Protein AF-A0A9D4T1D3-F1 (afdb_monomer)

Nearest PDB structures (foldseek):
  1j7p-assembly1_A  TM=9.635E-01  e=4.758E-09  Homo sapiens
  8fny-assembly1_B  TM=9.577E-01  e=6.109E-09  Homo sapiens
  1y6w-assembly1_A  TM=8.949E-01  e=6.503E-09  Homo sapiens
  6xxx-assembly1_AAA  TM=7.824E-01  e=7.293E-10  Homo sapiens
  6y94-assembly1_A  TM=7.291E-01  e=2.546E-09  Homo sapiens

Sequence (107 aa):
MSGARSSVSRTVEIVGSRETIDFPEFLTIMAKEDIRSADVDEEIREAFKVFDRNGDGFVSVAELRHVMTTMGEKLTHEEVDEMIREADQDGDGRINYEEFVNMVTSK

Structure (mmCIF, N/CA/C/O backbone):
data_AF-A0A9D4T1D3-F1
#
_entry.id   AF-A0A9D4T1D3-F1
#
loop_
_atom_site.group_PDB
_atom_site.id
_atom_site.type_symbol
_atom_site.label_atom_id
_atom_site.label_alt_id
_atom_site.label_comp_id
_atom_site.label_asym_id
_atom_site.label_entity_id
_atom_site.label_seq_id
_atom_site.pdbx_PDB_ins_code
_atom_site.Cartn_x
_atom_site.Cartn_y
_atom_site.Cartn_z
_atom_site.occupancy
_atom_site.B_iso_or_equiv
_atom_site.auth_seq_id
_atom_site.auth_comp_id
_atom_site.auth_asym_id
_atom_site.auth_atom_id
_atom_site.pdbx_PDB_model_num
ATOM 1 N N . MET A 1 1 ? 18.911 23.197 -43.815 1.00 43.69 1 MET A N 1
ATOM 2 C CA . MET A 1 1 ? 17.971 22.175 -44.325 1.00 43.69 1 MET A CA 1
ATOM 3 C C . MET A 1 1 ? 18.364 20.835 -43.727 1.00 43.69 1 MET A C 1
ATOM 5 O O . MET A 1 1 ? 19.541 20.521 -43.799 1.00 43.69 1 MET A O 1
ATOM 9 N N . SER A 1 2 ? 17.377 20.095 -43.201 1.00 46.22 2 SER A N 1
ATOM 10 C CA . SER A 1 2 ? 17.426 18.686 -42.751 1.00 46.22 2 SER A CA 1
ATOM 11 C C . SER A 1 2 ? 18.294 18.385 -41.513 1.00 46.22 2 SER A C 1
ATOM 13 O O . SER A 1 2 ? 19.417 18.846 -41.427 1.00 46.22 2 SER A O 1
ATOM 15 N N . GLY A 1 3 ? 17.879 17.630 -40.495 1.00 46.94 3 GLY A N 1
ATOM 16 C CA . GLY A 1 3 ? 16.714 16.761 -40.355 1.00 46.94 3 GLY A CA 1
ATOM 17 C C . GLY A 1 3 ? 17.109 15.467 -39.624 1.00 46.94 3 GLY A C 1
ATOM 18 O O . GLY A 1 3 ? 17.842 14.665 -40.178 1.00 46.94 3 GLY A O 1
ATOM 19 N N . ALA A 1 4 ? 16.565 15.305 -38.411 1.00 45.97 4 ALA A N 1
ATOM 20 C CA . ALA A 1 4 ? 16.277 14.069 -37.661 1.00 45.97 4 ALA A CA 1
ATOM 21 C C . ALA A 1 4 ? 17.403 13.164 -37.076 1.00 45.97 4 ALA A C 1
ATOM 23 O O . ALA A 1 4 ? 18.039 12.385 -37.768 1.00 45.97 4 ALA A O 1
ATOM 24 N N . ARG A 1 5 ? 17.465 13.188 -35.728 1.00 54.47 5 ARG A N 1
ATOM 25 C CA . ARG A 1 5 ? 17.314 12.059 -34.770 1.00 54.47 5 ARG A CA 1
ATOM 26 C C . ARG A 1 5 ? 18.194 10.800 -34.937 1.00 54.47 5 ARG A C 1
ATOM 28 O O . ARG A 1 5 ? 17.873 9.954 -35.757 1.00 54.47 5 ARG A O 1
ATOM 35 N N . SER A 1 6 ? 19.116 10.565 -33.991 1.00 44.66 6 SER A N 1
ATOM 36 C CA . SER A 1 6 ? 19.168 9.294 -33.237 1.00 44.66 6 SER A CA 1
ATOM 37 C C . SER A 1 6 ? 20.089 9.364 -32.008 1.00 44.66 6 SER A C 1
ATOM 39 O O . SER A 1 6 ? 21.164 9.950 -32.067 1.00 44.66 6 SER A O 1
ATOM 41 N N . SER A 1 7 ? 19.635 8.710 -30.937 1.00 42.06 7 SER A N 1
ATOM 42 C CA . SER A 1 7 ? 20.335 8.318 -29.704 1.00 42.06 7 SER A CA 1
ATOM 43 C C . SER A 1 7 ? 20.737 9.411 -28.707 1.00 42.06 7 SER A C 1
ATOM 45 O O . SER A 1 7 ? 21.768 10.071 -28.792 1.00 42.06 7 SER A O 1
ATOM 47 N N . VAL A 1 8 ? 19.879 9.540 -27.695 1.00 48.69 8 VAL A N 1
ATOM 48 C CA . VAL A 1 8 ? 20.082 10.294 -26.458 1.00 48.69 8 VAL A CA 1
ATOM 49 C C . VAL A 1 8 ? 21.085 9.542 -25.583 1.00 48.69 8 VAL A C 1
ATOM 51 O O . VAL A 1 8 ? 20.809 8.420 -25.178 1.00 48.69 8 VAL A O 1
ATOM 54 N N . SER A 1 9 ? 22.206 10.172 -25.241 1.00 44.41 9 SER A N 1
ATOM 55 C CA . SER A 1 9 ? 22.981 9.812 -24.052 1.00 44.41 9 SER A CA 1
ATOM 56 C C . SER A 1 9 ? 23.154 11.095 -23.253 1.00 44.41 9 SER A C 1
ATOM 58 O O . SER A 1 9 ? 24.029 11.911 -23.537 1.00 44.41 9 SER A O 1
ATOM 60 N N . ARG A 1 10 ? 22.191 11.378 -22.367 1.00 41.97 10 ARG A N 1
ATOM 61 C CA . ARG A 1 10 ? 22.294 12.516 -21.450 1.00 41.97 10 ARG A CA 1
ATOM 62 C C . ARG A 1 10 ? 23.115 12.061 -20.259 1.00 41.97 10 ARG A C 1
ATOM 64 O O . ARG A 1 10 ? 22.632 11.308 -19.423 1.00 41.97 10 ARG A O 1
ATOM 71 N N . THR A 1 11 ? 24.351 12.529 -20.228 1.00 38.47 11 THR A N 1
ATOM 72 C CA . THR A 1 11 ? 25.232 12.502 -19.067 1.00 38.47 11 THR A CA 1
ATOM 73 C C . THR A 1 11 ? 24.529 13.169 -17.885 1.00 38.47 11 THR A C 1
ATOM 75 O O . THR A 1 11 ? 24.108 14.321 -17.991 1.00 38.47 11 THR A O 1
ATOM 78 N N . VAL A 1 12 ? 24.383 12.445 -16.777 1.00 45.34 12 VAL A N 1
ATOM 79 C CA . VAL A 1 12 ? 23.997 13.016 -15.483 1.00 45.34 12 VAL A CA 1
ATOM 80 C C . VAL A 1 12 ? 25.287 13.460 -14.794 1.00 45.34 12 VAL A C 1
ATOM 82 O O . VAL A 1 12 ? 26.170 12.640 -14.557 1.00 45.34 12 VAL A O 1
ATOM 85 N N . GLU A 1 13 ? 25.425 14.758 -14.524 1.00 44.12 13 GLU A N 1
ATOM 86 C CA . GLU A 1 13 ? 26.524 15.307 -13.725 1.00 44.12 13 GLU A CA 1
ATOM 87 C C . GLU A 1 13 ? 26.116 15.299 -12.244 1.00 44.12 13 GLU A C 1
ATOM 89 O O . GLU A 1 13 ? 25.230 16.054 -11.845 1.00 44.12 13 GLU A O 1
ATOM 94 N N . ILE A 1 14 ? 26.758 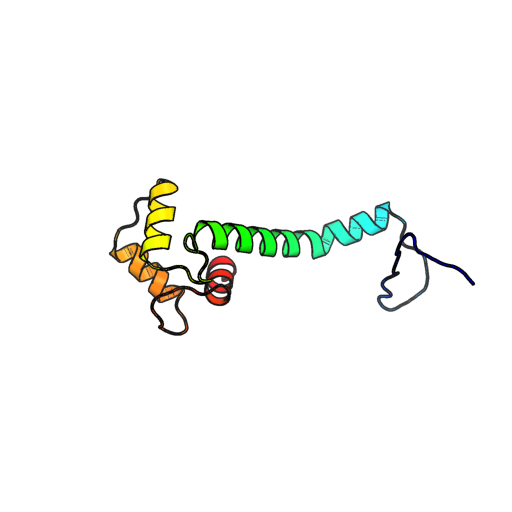14.463 -11.419 1.00 48.41 14 ILE A N 1
ATOM 95 C CA . ILE A 1 14 ? 26.719 14.583 -9.954 1.00 48.41 14 ILE A CA 1
ATOM 96 C C . ILE A 1 14 ? 28.120 15.003 -9.482 1.00 48.41 14 ILE A C 1
ATOM 98 O O . ILE A 1 14 ? 29.128 14.416 -9.858 1.00 48.41 14 ILE A O 1
ATOM 102 N N . VAL A 1 15 ? 28.141 16.106 -8.733 1.00 50.25 15 VAL A N 1
ATOM 103 C CA . VAL A 1 15 ? 29.255 16.943 -8.249 1.00 50.25 15 VAL A CA 1
ATOM 104 C C . VAL A 1 15 ? 30.600 16.235 -7.981 1.00 50.25 15 VAL A C 1
ATOM 106 O O . VAL A 1 15 ? 30.695 15.391 -7.098 1.00 50.25 15 VAL A O 1
ATOM 109 N N . GLY A 1 16 ? 31.675 16.749 -8.607 1.00 47.88 16 GLY A N 1
ATOM 110 C CA . GLY A 1 16 ? 33.022 16.791 -8.010 1.00 47.88 16 GLY A CA 1
ATOM 111 C C . GLY A 1 16 ? 34.121 15.946 -8.667 1.00 47.88 16 GLY A C 1
ATOM 112 O O . GLY A 1 16 ? 34.560 14.961 -8.088 1.00 47.88 16 GLY A O 1
ATOM 113 N N . SER A 1 17 ? 34.696 16.454 -9.764 1.00 44.53 17 SER A N 1
ATOM 114 C CA . SER A 1 17 ? 35.904 15.974 -10.480 1.00 44.53 17 SER A CA 1
ATOM 115 C C . SER A 1 17 ? 35.626 15.037 -11.663 1.00 44.53 17 SER A C 1
ATOM 117 O O . SER A 1 17 ? 34.931 14.038 -11.579 1.00 44.53 17 SER A O 1
ATOM 119 N N . ARG A 1 18 ? 36.156 15.438 -12.815 1.00 52.69 18 ARG A N 1
ATOM 120 C CA . ARG A 1 18 ? 35.807 14.989 -14.163 1.00 52.69 18 ARG A CA 1
ATOM 121 C C . ARG A 1 18 ? 36.626 13.762 -14.577 1.00 52.69 18 ARG A C 1
ATOM 123 O O . ARG A 1 18 ? 37.614 13.970 -15.263 1.00 52.69 18 ARG A O 1
ATOM 130 N N . GLU A 1 19 ? 36.229 12.533 -14.244 1.00 52.81 19 GLU A N 1
ATOM 131 C CA . GLU A 1 19 ? 36.791 11.312 -14.865 1.00 52.81 19 GLU A CA 1
ATOM 132 C C . GLU A 1 19 ? 35.698 10.247 -15.092 1.00 52.81 19 GLU A C 1
ATOM 134 O O . GLU A 1 19 ? 34.743 10.132 -14.330 1.00 52.81 19 GLU A O 1
ATOM 139 N N . THR A 1 20 ? 35.757 9.572 -16.241 1.00 52.75 20 THR A N 1
ATOM 140 C CA . THR A 1 20 ? 34.658 8.810 -16.856 1.00 52.75 20 THR A CA 1
ATOM 141 C C . THR A 1 20 ? 34.401 7.477 -16.161 1.00 52.75 20 THR A C 1
ATOM 143 O O . THR A 1 20 ? 35.282 6.623 -16.162 1.00 52.75 20 THR A O 1
ATOM 146 N N . ILE A 1 21 ? 33.179 7.277 -15.669 1.00 61.66 21 ILE A N 1
ATOM 147 C CA . ILE A 1 21 ? 32.701 5.988 -15.156 1.00 61.66 21 ILE A CA 1
ATOM 148 C C . ILE A 1 21 ? 32.649 4.995 -16.325 1.00 61.66 21 ILE A C 1
ATOM 150 O O . ILE A 1 21 ? 31.967 5.248 -17.326 1.00 61.66 21 ILE A O 1
ATOM 154 N N . ASP A 1 22 ? 33.380 3.886 -16.224 1.00 56.59 22 ASP A N 1
ATOM 155 C CA . ASP A 1 22 ? 33.267 2.801 -17.195 1.00 56.59 22 ASP A CA 1
ATOM 156 C C . ASP A 1 22 ? 31.966 2.007 -16.980 1.00 56.59 22 ASP A C 1
ATOM 158 O O . ASP A 1 22 ? 31.313 2.079 -15.942 1.00 56.59 22 ASP A O 1
ATOM 162 N N . PHE A 1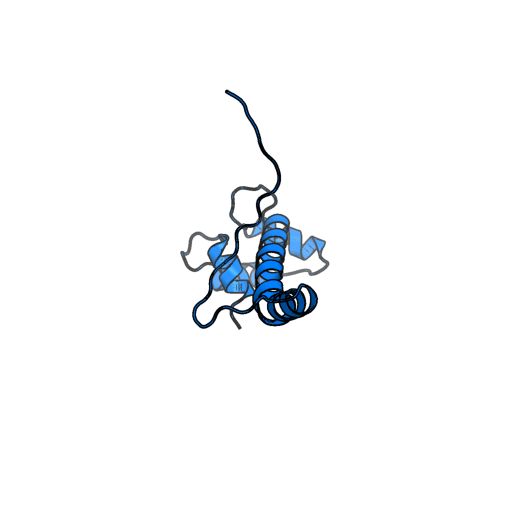 23 ? 31.514 1.282 -18.002 1.00 59.47 23 PHE A N 1
ATOM 163 C CA . PHE A 1 23 ? 30.239 0.562 -17.924 1.00 59.47 23 PHE A CA 1
ATOM 164 C C . PHE A 1 23 ? 30.176 -0.466 -16.760 1.00 59.47 23 PHE A C 1
ATOM 166 O O . PHE A 1 23 ? 29.130 -0.564 -16.115 1.00 59.47 23 PHE A O 1
ATOM 173 N N . PRO A 1 24 ? 31.262 -1.195 -16.423 1.00 64.25 24 PRO A N 1
ATOM 174 C CA . PRO A 1 24 ? 31.337 -2.009 -15.200 1.00 64.25 24 PRO A CA 1
ATOM 175 C C . PRO A 1 24 ? 31.160 -1.233 -13.881 1.00 64.25 24 PRO A C 1
ATOM 177 O O . PRO A 1 24 ? 30.499 -1.708 -12.951 1.00 64.25 24 PRO A O 1
ATOM 180 N N . GLU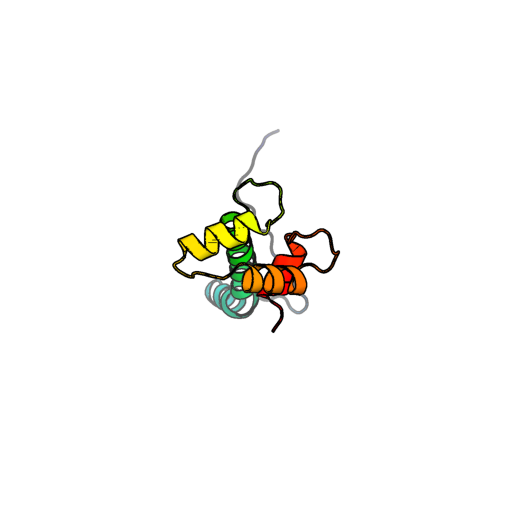 A 1 25 ? 31.719 -0.035 -13.786 1.00 59.44 25 GLU A N 1
ATOM 181 C CA . GLU A 1 25 ? 31.626 0.830 -12.612 1.00 59.44 25 GLU A CA 1
ATOM 182 C C . GLU A 1 25 ? 30.236 1.490 -12.524 1.00 59.44 25 GLU A C 1
ATOM 184 O O . GLU A 1 25 ? 29.654 1.573 -11.441 1.00 59.44 25 GLU A O 1
ATOM 189 N N . PHE A 1 26 ? 29.611 1.793 -13.669 1.00 61.62 26 PHE A N 1
ATOM 190 C CA . PHE A 1 26 ? 28.205 2.209 -13.771 1.00 61.62 26 PHE A CA 1
ATOM 191 C C . PHE A 1 26 ? 27.242 1.128 -13.260 1.00 61.62 26 PHE A C 1
ATOM 193 O O . PHE A 1 26 ? 26.318 1.428 -12.503 1.00 61.62 26 PHE A O 1
ATOM 200 N N . LEU A 1 27 ? 27.486 -0.144 -13.602 1.00 58.28 27 LEU A N 1
ATOM 201 C CA . LEU A 1 27 ? 26.721 -1.275 -13.064 1.00 58.28 27 LEU A CA 1
ATOM 202 C C . LEU A 1 27 ? 26.888 -1.409 -11.547 1.00 58.28 27 LEU A C 1
ATOM 204 O O . LEU A 1 27 ? 25.940 -1.770 -10.859 1.00 58.28 27 LEU A O 1
ATOM 208 N N . THR A 1 28 ? 28.063 -1.081 -11.011 1.00 61.25 28 THR A N 1
ATOM 209 C CA . THR A 1 28 ? 28.335 -1.143 -9.567 1.00 61.25 28 THR A CA 1
ATOM 210 C C . THR A 1 28 ? 27.610 -0.037 -8.791 1.00 61.25 28 THR A C 1
ATOM 212 O O . THR A 1 28 ? 27.196 -0.264 -7.653 1.00 61.25 28 THR A O 1
ATOM 215 N N . ILE A 1 29 ? 27.416 1.134 -9.409 1.00 55.97 29 ILE A N 1
ATOM 216 C CA . ILE A 1 29 ? 26.633 2.251 -8.856 1.00 55.97 29 ILE A CA 1
ATOM 217 C C . ILE A 1 29 ? 25.127 1.938 -8.912 1.00 55.97 29 ILE A C 1
ATOM 219 O O . ILE A 1 29 ? 24.450 2.035 -7.891 1.00 55.97 29 ILE A O 1
ATOM 223 N N . MET A 1 30 ?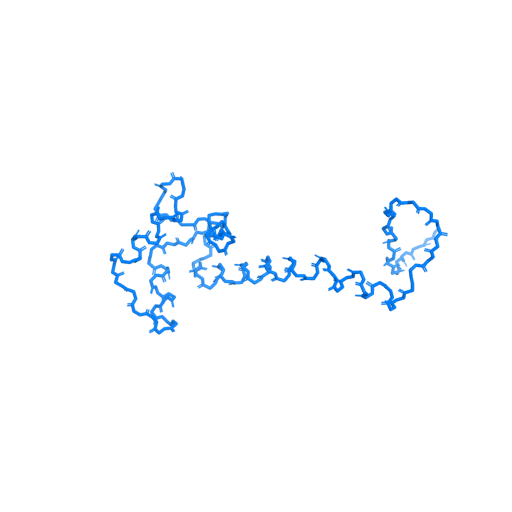 24.620 1.451 -10.052 1.00 58.88 30 MET A N 1
ATOM 224 C CA . MET A 1 30 ? 23.224 1.004 -10.212 1.00 58.88 30 MET A CA 1
ATOM 225 C C . MET A 1 30 ? 22.867 -0.158 -9.267 1.00 58.88 30 MET A C 1
ATOM 227 O O . MET A 1 30 ? 21.801 -0.170 -8.657 1.00 58.88 30 MET A O 1
ATOM 231 N N . ALA A 1 31 ? 23.782 -1.112 -9.074 1.00 56.97 31 ALA A N 1
ATOM 232 C CA . ALA A 1 31 ? 23.577 -2.276 -8.209 1.00 56.97 31 ALA A CA 1
ATOM 233 C C . ALA A 1 31 ? 23.571 -1.964 -6.702 1.00 56.97 31 ALA A C 1
ATOM 235 O O . ALA A 1 31 ? 23.227 -2.840 -5.900 1.00 56.97 31 ALA A O 1
ATOM 236 N N . LYS A 1 32 ? 23.979 -0.759 -6.282 1.00 55.25 32 LYS A N 1
ATOM 237 C CA . LYS A 1 32 ? 24.104 -0.430 -4.859 1.00 55.25 32 LYS A CA 1
ATOM 238 C C . LYS A 1 32 ? 22.908 0.320 -4.277 1.00 55.25 32 LYS A C 1
ATOM 240 O O . LYS A 1 32 ? 22.542 -0.047 -3.165 1.00 55.25 32 LYS A O 1
ATOM 245 N N . GLU A 1 33 ? 22.267 1.254 -4.986 1.00 52.47 33 GLU A N 1
ATOM 246 C CA . GLU A 1 33 ? 21.318 2.181 -4.325 1.00 52.47 33 GLU A CA 1
ATOM 247 C C . GLU A 1 33 ? 19.962 2.414 -5.042 1.00 52.47 33 GLU A C 1
ATOM 249 O O . GLU A 1 33 ? 18.978 2.586 -4.334 1.00 52.47 33 GLU A O 1
ATOM 254 N N . ASP A 1 34 ? 19.838 2.332 -6.378 1.00 51.72 34 ASP A N 1
ATOM 255 C CA . ASP A 1 34 ? 18.570 2.676 -7.082 1.00 51.72 34 ASP A CA 1
ATOM 256 C C . ASP A 1 34 ? 17.762 1.483 -7.627 1.00 51.72 34 ASP A C 1
ATOM 258 O O . ASP A 1 34 ? 16.554 1.590 -7.827 1.00 51.72 34 ASP A O 1
ATOM 262 N N . ILE A 1 35 ? 18.377 0.313 -7.839 1.00 50.06 35 ILE A N 1
ATOM 263 C CA . ILE A 1 35 ? 17.630 -0.865 -8.323 1.00 50.06 35 ILE A CA 1
ATOM 264 C C . ILE A 1 35 ? 16.661 -1.384 -7.247 1.00 50.06 35 ILE A C 1
ATOM 266 O O . ILE A 1 35 ? 15.567 -1.825 -7.557 1.00 50.06 35 ILE A O 1
ATOM 270 N N . ARG A 1 36 ? 16.997 -1.257 -5.957 1.00 52.81 36 ARG A N 1
ATOM 271 C CA . ARG A 1 36 ? 16.144 -1.799 -4.884 1.00 52.81 36 ARG A CA 1
ATOM 272 C C . ARG A 1 36 ? 14.877 -0.989 -4.613 1.00 52.81 36 ARG A C 1
ATOM 274 O O . ARG A 1 36 ? 13.930 -1.558 -4.096 1.00 52.81 36 ARG A O 1
ATOM 281 N N . SER A 1 37 ? 14.862 0.313 -4.884 1.00 54.88 37 SER A N 1
ATOM 282 C CA . SER A 1 37 ? 13.713 1.185 -4.600 1.00 54.88 37 SER A CA 1
ATOM 283 C C . SER A 1 37 ? 12.731 1.231 -5.767 1.00 54.88 37 SER A C 1
ATOM 285 O O . SER A 1 37 ? 11.529 1.141 -5.544 1.00 54.88 37 SER A 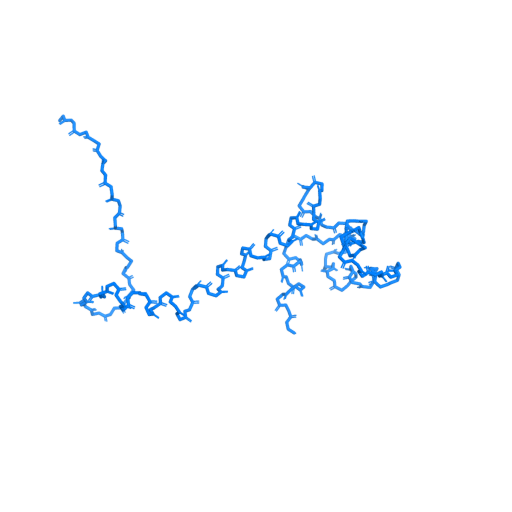O 1
ATOM 287 N N . ALA A 1 38 ? 13.233 1.298 -7.004 1.00 58.81 38 ALA A N 1
ATOM 288 C CA . ALA A 1 38 ? 12.394 1.246 -8.199 1.00 58.81 38 ALA A CA 1
ATOM 289 C C . ALA A 1 38 ? 11.663 -0.099 -8.330 1.00 58.81 38 ALA A C 1
ATOM 291 O O . ALA A 1 38 ? 10.478 -0.112 -8.660 1.00 58.81 38 ALA A O 1
ATOM 292 N N . ASP A 1 39 ? 12.341 -1.206 -8.005 1.00 65.69 39 ASP A N 1
ATOM 293 C CA . ASP A 1 39 ? 11.725 -2.535 -7.991 1.00 65.69 39 ASP A CA 1
ATOM 294 C C . ASP A 1 39 ? 10.612 -2.619 -6.932 1.00 65.69 39 ASP A C 1
ATOM 296 O O . ASP A 1 39 ? 9.538 -3.142 -7.214 1.00 65.69 39 ASP A O 1
ATOM 300 N N . VAL A 1 40 ? 10.824 -2.045 -5.741 1.00 71.50 40 VAL A N 1
ATOM 301 C CA . VAL A 1 40 ? 9.825 -2.039 -4.657 1.00 71.50 40 VAL A CA 1
ATOM 302 C C . VAL A 1 40 ? 8.614 -1.175 -5.010 1.00 71.50 40 VAL A C 1
ATOM 304 O O . VAL A 1 40 ? 7.483 -1.601 -4.795 1.00 71.50 40 VAL A O 1
ATOM 307 N N . ASP A 1 41 ? 8.812 0.005 -5.597 1.00 76.75 41 ASP A N 1
ATOM 308 C CA . ASP A 1 41 ? 7.702 0.854 -6.047 1.00 76.75 41 ASP A CA 1
ATOM 309 C C . ASP A 1 41 ? 6.874 0.179 -7.150 1.00 76.75 41 ASP A C 1
ATOM 311 O O . ASP A 1 41 ? 5.645 0.304 -7.185 1.00 76.75 41 ASP A O 1
ATOM 315 N N . GLU A 1 42 ? 7.530 -0.524 -8.075 1.00 81.06 42 GLU A N 1
ATOM 316 C CA . GLU A 1 42 ? 6.853 -1.265 -9.136 1.00 81.06 42 GLU A CA 1
ATOM 317 C C . GLU A 1 42 ? 6.107 -2.483 -8.573 1.00 81.06 42 GLU A C 1
ATOM 319 O O . GLU A 1 42 ? 4.936 -2.673 -8.898 1.00 81.06 42 GLU A O 1
ATOM 324 N N . GLU A 1 43 ? 6.711 -3.225 -7.645 1.00 82.19 43 GLU A N 1
ATOM 325 C CA . GLU A 1 43 ? 6.101 -4.371 -6.961 1.00 82.19 43 GLU A CA 1
ATOM 326 C C . GLU A 1 43 ? 4.893 -3.959 -6.103 1.00 82.19 43 GLU A C 1
ATOM 328 O O . GLU A 1 43 ? 3.838 -4.592 -6.176 1.00 82.19 43 GLU A O 1
ATOM 333 N N . ILE A 1 44 ? 4.980 -2.844 -5.368 1.00 83.94 44 ILE A N 1
ATOM 334 C CA . ILE A 1 44 ? 3.850 -2.287 -4.606 1.00 83.94 44 ILE A CA 1
ATOM 335 C C . ILE A 1 44 ? 2.729 -1.851 -5.553 1.00 83.94 44 ILE A C 1
ATOM 337 O O . ILE A 1 44 ? 1.551 -2.085 -5.276 1.00 83.94 44 ILE A O 1
ATOM 341 N N . ARG A 1 45 ? 3.065 -1.253 -6.700 1.00 85.75 45 ARG A N 1
ATOM 342 C CA . ARG A 1 45 ? 2.074 -0.840 -7.700 1.00 85.75 45 ARG A CA 1
ATOM 343 C C . ARG A 1 45 ? 1.399 -2.033 -8.372 1.00 85.75 45 ARG A C 1
ATOM 345 O O . ARG A 1 45 ? 0.203 -1.966 -8.658 1.00 85.75 45 ARG A O 1
ATOM 352 N N . GLU A 1 46 ? 2.130 -3.106 -8.650 1.00 87.62 46 GLU A N 1
ATOM 353 C CA . GLU A 1 46 ? 1.542 -4.346 -9.159 1.00 87.62 46 GLU A CA 1
ATOM 354 C C . GLU A 1 46 ? 0.657 -5.014 -8.109 1.00 87.62 46 GLU A C 1
ATOM 356 O O . GLU A 1 46 ? -0.472 -5.385 -8.429 1.00 87.62 46 GLU A O 1
ATOM 361 N N . ALA A 1 47 ? 1.107 -5.080 -6.854 1.00 85.44 47 ALA A N 1
ATOM 362 C CA . ALA A 1 47 ? 0.304 -5.580 -5.747 1.00 85.44 47 ALA A CA 1
ATOM 363 C C . ALA A 1 47 ? -0.998 -4.783 -5.610 1.00 85.44 47 ALA A C 1
ATOM 365 O O . ALA A 1 47 ? -2.075 -5.377 -5.591 1.00 85.44 47 ALA A O 1
ATOM 366 N N . PHE A 1 48 ? -0.928 -3.449 -5.629 1.00 87.50 48 PHE A N 1
ATOM 367 C CA . PHE A 1 48 ? -2.106 -2.586 -5.555 1.00 87.50 48 PHE A CA 1
ATOM 368 C C . PHE A 1 48 ? -3.125 -2.906 -6.653 1.00 87.50 48 PHE A C 1
ATOM 370 O O . PHE A 1 48 ? -4.305 -3.039 -6.362 1.00 87.50 48 PHE A O 1
ATOM 377 N N . LYS A 1 49 ? -2.685 -3.133 -7.897 1.00 89.31 49 LYS A N 1
ATOM 378 C CA . LYS A 1 49 ? -3.573 -3.523 -9.013 1.00 89.31 49 LYS A CA 1
ATOM 379 C C . LYS A 1 49 ? -4.200 -4.908 -8.858 1.00 89.31 49 LYS A C 1
ATOM 381 O O . LYS A 1 49 ? -5.220 -5.190 -9.480 1.00 89.31 49 LYS A O 1
ATOM 386 N N . VAL A 1 50 ? -3.573 -5.807 -8.102 1.00 88.00 50 VAL A N 1
ATOM 387 C CA . VAL A 1 50 ? -4.170 -7.112 -7.787 1.00 88.00 50 VAL A CA 1
ATOM 388 C C . VAL A 1 50 ? -5.326 -6.930 -6.804 1.00 88.00 50 VAL A C 1
ATOM 390 O O . VAL A 1 50 ? -6.354 -7.593 -6.959 1.00 88.00 50 VAL A O 1
ATOM 393 N N . PHE A 1 51 ? -5.168 -6.023 -5.836 1.00 86.88 51 PHE A N 1
ATOM 394 C CA . PHE A 1 51 ? -6.205 -5.656 -4.871 1.00 86.88 51 PHE A CA 1
ATOM 395 C C . PHE A 1 51 ? -7.320 -4.811 -5.504 1.00 86.88 51 PHE A C 1
ATOM 397 O O . PHE A 1 51 ? -8.477 -5.221 -5.444 1.00 86.88 51 PHE A O 1
ATOM 404 N N . ASP A 1 52 ? -6.997 -3.703 -6.169 1.00 90.44 52 ASP A N 1
ATOM 405 C CA . ASP A 1 52 ? -7.938 -2.837 -6.890 1.00 90.44 52 ASP A CA 1
ATOM 406 C C . ASP A 1 52 ? -8.389 -3.485 -8.212 1.00 90.44 52 ASP A C 1
ATOM 408 O O . ASP A 1 52 ? -7.854 -3.250 -9.299 1.00 90.44 52 ASP A O 1
ATOM 412 N N . ARG A 1 53 ? -9.391 -4.363 -8.118 1.00 87.06 53 ARG A N 1
ATOM 413 C CA . ARG A 1 53 ? -9.909 -5.109 -9.275 1.00 87.06 53 ARG A CA 1
ATOM 414 C C . ARG A 1 53 ? -10.766 -4.255 -10.192 1.00 87.06 53 ARG A C 1
ATOM 416 O O . ARG A 1 53 ? -10.912 -4.594 -11.370 1.00 87.06 53 ARG A O 1
ATOM 423 N N . ASN A 1 54 ? -11.419 -3.241 -9.636 1.00 89.50 54 ASN A N 1
ATOM 424 C CA . ASN A 1 54 ? -12.341 -2.394 -10.372 1.00 89.50 54 ASN A CA 1
ATOM 425 C C . ASN A 1 54 ? -11.608 -1.223 -11.072 1.00 89.50 54 ASN A C 1
ATOM 427 O O . ASN A 1 54 ? -12.130 -0.694 -12.057 1.00 89.50 54 ASN A O 1
ATOM 431 N N . GLY A 1 55 ? -10.379 -0.908 -10.647 1.00 88.81 55 GLY A N 1
ATOM 432 C CA . GLY A 1 55 ? -9.513 0.119 -11.214 1.00 88.81 55 GLY A CA 1
ATOM 433 C C . GLY A 1 55 ? -9.900 1.544 -10.817 1.00 88.81 55 GLY A C 1
ATOM 434 O O . GLY A 1 55 ? -9.612 2.470 -11.582 1.00 88.81 55 GLY A O 1
ATOM 435 N N . ASP A 1 56 ? -10.606 1.734 -9.702 1.00 91.69 56 ASP A N 1
ATOM 436 C CA . ASP A 1 56 ? -11.055 3.042 -9.212 1.00 91.69 56 ASP A CA 1
ATOM 437 C C . ASP A 1 56 ? -9.972 3.789 -8.420 1.00 91.69 56 ASP A C 1
ATOM 439 O O . ASP A 1 56 ? -10.150 4.974 -8.123 1.00 91.69 56 ASP A O 1
ATOM 443 N N . GLY A 1 57 ? -8.828 3.144 -8.169 1.00 90.06 57 GLY A N 1
ATOM 444 C CA . GLY A 1 57 ? -7.711 3.705 -7.419 1.00 90.06 57 GLY A CA 1
ATOM 445 C C . GLY A 1 57 ? -7.831 3.526 -5.907 1.00 90.06 57 GLY A C 1
ATOM 446 O O . GLY A 1 57 ? -7.027 4.115 -5.181 1.00 90.06 57 GLY A O 1
ATOM 447 N N . PHE A 1 58 ? -8.792 2.729 -5.437 1.00 91.81 58 PHE A N 1
ATOM 448 C CA . PHE A 1 58 ? -9.020 2.414 -4.032 1.00 91.81 58 PHE A CA 1
ATOM 449 C C . PHE A 1 58 ? -9.169 0.902 -3.841 1.00 91.81 58 PHE A C 1
ATOM 451 O O . PHE A 1 58 ? -9.715 0.190 -4.676 1.00 91.81 58 PHE A O 1
ATOM 458 N N . VAL A 1 59 ? -8.724 0.394 -2.695 1.00 90.06 59 VAL A N 1
ATOM 459 C CA . VAL A 1 59 ? -8.990 -0.986 -2.285 1.00 90.06 59 VAL A CA 1
ATOM 460 C C . VAL A 1 59 ? -10.131 -0.973 -1.284 1.00 90.06 59 VAL A C 1
ATOM 462 O O . VAL A 1 59 ? -9.992 -0.498 -0.156 1.00 90.06 59 VAL A O 1
ATOM 465 N N . SER A 1 60 ? -11.279 -1.509 -1.689 1.00 90.25 60 SER A N 1
ATOM 466 C CA . SER A 1 60 ? -12.408 -1.702 -0.783 1.00 90.25 60 SER A CA 1
ATOM 467 C C . SER A 1 60 ? -12.248 -2.959 0.082 1.00 90.25 60 SER A C 1
ATOM 469 O O . SER A 1 60 ? -11.590 -3.931 -0.295 1.00 90.25 60 SER A O 1
ATOM 471 N N . VAL A 1 61 ? -12.960 -3.002 1.213 1.00 87.25 61 VAL A N 1
ATOM 472 C CA . VAL A 1 61 ? -13.099 -4.192 2.083 1.00 87.25 61 VAL A CA 1
ATOM 473 C C . VAL A 1 61 ? -13.439 -5.456 1.275 1.00 87.25 61 VAL A C 1
ATOM 475 O O . VAL A 1 61 ? -12.908 -6.545 1.511 1.00 87.25 61 VAL A O 1
ATOM 478 N N . ALA A 1 62 ? -14.337 -5.322 0.293 1.00 88.25 62 ALA A N 1
ATOM 479 C CA . ALA A 1 62 ? -14.790 -6.434 -0.535 1.00 88.25 62 ALA A CA 1
ATOM 480 C C . ALA A 1 62 ? -13.679 -6.969 -1.453 1.00 88.25 62 ALA A C 1
ATOM 482 O O . ALA A 1 62 ? -13.574 -8.183 -1.650 1.00 88.25 62 ALA A O 1
ATOM 483 N N . GLU A 1 63 ? -12.857 -6.076 -1.995 1.00 89.75 63 GLU A N 1
ATOM 484 C CA . GLU A 1 63 ? -11.716 -6.401 -2.849 1.00 89.75 63 GLU A CA 1
ATOM 485 C C . GLU A 1 63 ? -10.582 -7.044 -2.064 1.00 89.75 63 GLU A C 1
ATOM 487 O O . GLU A 1 63 ? -10.125 -8.125 -2.446 1.00 89.75 63 GLU A O 1
ATOM 492 N N . LEU A 1 64 ? -10.221 -6.463 -0.918 1.00 86.69 64 LEU A N 1
ATOM 493 C CA . LEU A 1 64 ? -9.223 -7.021 -0.009 1.00 86.69 64 LEU A CA 1
ATOM 494 C C . LEU A 1 64 ? -9.590 -8.459 0.384 1.00 86.69 64 LEU A C 1
ATOM 496 O O . LEU A 1 64 ? -8.809 -9.393 0.192 1.00 86.69 64 LEU A O 1
ATOM 500 N N . ARG A 1 65 ? -10.838 -8.675 0.817 1.00 85.12 65 ARG A N 1
ATOM 501 C CA . ARG A 1 65 ? -11.355 -10.006 1.162 1.00 85.12 65 ARG A CA 1
ATOM 502 C C . ARG A 1 65 ? -11.310 -10.980 -0.014 1.00 85.12 65 ARG A C 1
ATOM 504 O O . ARG A 1 65 ? -11.012 -12.164 0.173 1.00 85.12 65 ARG A O 1
ATOM 511 N N . HIS A 1 66 ? -11.651 -10.518 -1.216 1.00 87.25 66 HIS A N 1
ATOM 512 C CA . HIS A 1 66 ? -11.655 -11.366 -2.404 1.00 87.25 66 HIS A CA 1
ATOM 513 C C . HIS A 1 66 ? -10.248 -11.853 -2.750 1.00 87.25 66 HIS A C 1
ATOM 515 O O . HIS A 1 66 ? -10.064 -13.040 -3.034 1.00 87.25 66 HIS A O 1
ATOM 521 N N . VAL A 1 67 ? -9.262 -10.958 -2.702 1.00 85.19 67 VAL A N 1
ATOM 522 C CA . VAL A 1 67 ? -7.867 -11.300 -2.986 1.00 85.19 67 VAL A CA 1
ATOM 523 C C . VAL A 1 67 ? -7.306 -12.243 -1.933 1.00 85.19 67 VAL A C 1
ATOM 525 O O . VAL A 1 67 ? -6.771 -13.283 -2.305 1.00 85.19 67 VAL A O 1
ATOM 528 N N . MET A 1 68 ? -7.530 -11.975 -0.646 1.00 81.25 68 MET A N 1
ATOM 529 C CA . MET A 1 68 ? -7.063 -12.845 0.443 1.00 81.25 68 MET A CA 1
ATOM 530 C C . MET A 1 68 ? -7.637 -14.261 0.322 1.00 81.25 68 MET A C 1
ATOM 532 O O . MET A 1 68 ? -6.899 -15.247 0.315 1.00 81.25 68 MET A O 1
ATOM 536 N N . THR A 1 69 ? -8.944 -14.360 0.048 1.00 82.12 69 THR A N 1
ATOM 537 C CA . THR A 1 69 ? -9.601 -15.653 -0.207 1.00 82.12 69 THR A CA 1
ATOM 538 C C . THR A 1 69 ? -8.996 -16.372 -1.420 1.00 82.12 69 THR A C 1
ATOM 540 O O . THR A 1 69 ? -8.882 -17.598 -1.419 1.00 82.12 69 THR A O 1
ATOM 543 N N . THR A 1 70 ? -8.605 -15.625 -2.458 1.00 79.62 70 THR A N 1
ATOM 544 C CA . THR A 1 70 ? -7.983 -16.164 -3.681 1.00 79.62 70 THR A CA 1
ATOM 545 C C . THR A 1 70 ? -6.548 -16.636 -3.435 1.00 79.62 70 THR A C 1
ATOM 547 O O . THR A 1 70 ? -6.137 -17.645 -4.004 1.00 79.62 70 THR A O 1
ATOM 550 N N . MET A 1 71 ? -5.810 -15.963 -2.551 1.00 73.38 71 MET A N 1
ATOM 551 C CA . MET A 1 71 ? -4.468 -16.358 -2.105 1.00 73.38 71 MET A CA 1
ATOM 552 C C . MET A 1 71 ? -4.483 -17.566 -1.153 1.00 73.38 71 MET A C 1
ATOM 554 O O . MET A 1 71 ? -3.431 -18.105 -0.819 1.00 73.38 71 MET A O 1
ATOM 558 N N . GLY A 1 72 ? -5.670 -18.049 -0.769 1.00 75.56 72 GLY A N 1
ATOM 559 C CA . GLY A 1 72 ? -5.849 -19.218 0.090 1.00 75.56 72 GLY A CA 1
ATOM 560 C C . GLY A 1 72 ? -5.913 -18.886 1.580 1.00 75.56 72 GLY A C 1
ATOM 561 O O . GLY A 1 72 ? -6.161 -19.789 2.383 1.00 75.56 72 GLY A O 1
ATOM 562 N N . GLU A 1 73 ? -5.769 -17.612 1.946 1.00 74.19 73 GLU A N 1
ATOM 563 C CA . GLU A 1 73 ? -5.960 -17.138 3.311 1.00 74.19 73 GLU A CA 1
ATOM 564 C C . GLU A 1 73 ? -7.426 -16.772 3.546 1.00 74.19 73 GLU A C 1
ATOM 566 O O . GLU A 1 73 ? -8.021 -15.918 2.886 1.00 74.19 73 GLU A O 1
ATOM 571 N N . LYS A 1 74 ? -8.052 -17.460 4.500 1.00 73.69 74 LYS A N 1
ATOM 572 C CA . LYS A 1 74 ? -9.415 -17.146 4.925 1.00 73.69 74 LYS A CA 1
ATOM 573 C C . LYS A 1 74 ? -9.351 -16.186 6.097 1.00 73.69 74 LYS A C 1
ATOM 575 O O . LYS A 1 74 ? -9.377 -16.635 7.237 1.00 73.69 74 LYS A O 1
ATOM 580 N N . LEU A 1 75 ? -9.298 -14.897 5.794 1.00 76.94 75 LEU A N 1
ATOM 581 C CA . LEU A 1 75 ? -9.524 -13.871 6.801 1.00 76.94 75 LEU A CA 1
ATOM 582 C C . LEU A 1 75 ? -11.014 -13.805 7.155 1.00 76.94 75 LEU A C 1
ATOM 584 O O . LEU A 1 75 ? -11.897 -13.932 6.294 1.00 76.94 75 LEU A O 1
ATOM 588 N N . THR A 1 76 ? -11.286 -13.642 8.440 1.00 81.75 76 THR A N 1
ATOM 589 C CA . THR A 1 76 ? -12.612 -13.354 8.989 1.00 81.75 76 THR A CA 1
ATOM 590 C C . THR A 1 76 ? -13.029 -11.919 8.672 1.00 81.75 76 THR A C 1
ATOM 592 O O . THR A 1 76 ? -12.223 -11.106 8.223 1.00 81.75 76 THR A O 1
ATOM 595 N N . HIS A 1 77 ? -14.314 -11.601 8.846 1.00 79.94 77 HIS A N 1
ATOM 596 C CA . HIS A 1 77 ? -14.780 -10.230 8.624 1.00 79.94 77 HIS A CA 1
ATOM 597 C C . HIS A 1 77 ? -14.099 -9.262 9.592 1.00 79.94 77 HIS A C 1
ATOM 599 O O . HIS A 1 77 ? -13.692 -8.181 9.190 1.00 79.94 77 HIS A O 1
ATOM 605 N N . GLU A 1 78 ? -13.901 -9.712 10.825 1.00 85.31 78 GLU A N 1
ATOM 606 C CA . GLU A 1 78 ? -13.251 -8.967 11.888 1.00 85.31 78 GLU A CA 1
ATOM 607 C C . GLU A 1 78 ? -11.784 -8.654 11.556 1.00 85.31 78 GLU A C 1
ATOM 609 O O . GLU A 1 78 ? -11.365 -7.513 11.710 1.00 85.31 78 GLU A O 1
ATOM 614 N N . GLU A 1 79 ? -11.024 -9.622 11.030 1.00 84.50 79 GLU A N 1
ATOM 615 C CA . GLU A 1 79 ? -9.621 -9.408 10.634 1.00 84.50 79 GLU A CA 1
ATOM 616 C C . GLU A 1 79 ? -9.493 -8.425 9.462 1.00 84.50 79 GLU A C 1
ATOM 618 O O . GLU A 1 79 ? -8.604 -7.578 9.457 1.00 84.50 79 GLU A O 1
ATOM 623 N N . VAL A 1 80 ? -10.390 -8.500 8.473 1.00 83.38 80 VAL A N 1
ATOM 624 C CA . VAL A 1 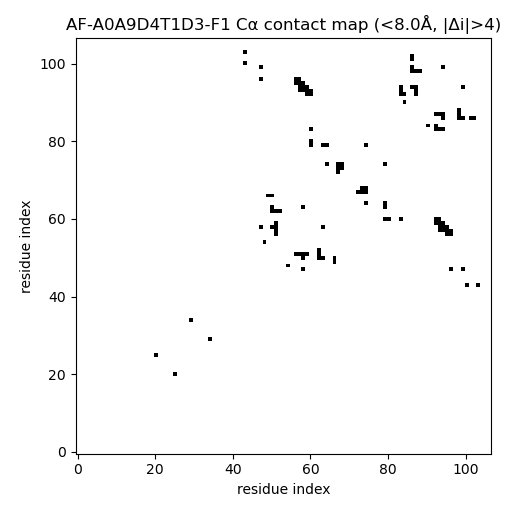80 ? -10.380 -7.560 7.339 1.00 83.38 80 VAL A CA 1
ATOM 625 C C . VAL A 1 80 ? -10.739 -6.147 7.803 1.00 83.38 80 VAL A C 1
ATOM 627 O O . VAL A 1 80 ? -10.110 -5.184 7.365 1.00 83.38 80 VAL A O 1
ATOM 630 N N . ASP A 1 81 ? -11.719 -6.018 8.696 1.00 84.69 81 ASP A N 1
ATOM 631 C CA . ASP A 1 81 ? -12.121 -4.728 9.256 1.00 84.69 81 ASP A CA 1
ATOM 632 C C . ASP A 1 81 ? -11.000 -4.114 10.113 1.00 84.69 81 ASP A C 1
ATOM 634 O O . ASP A 1 81 ? -10.776 -2.905 10.052 1.00 84.69 81 ASP A O 1
ATOM 638 N N . GLU A 1 82 ? -10.259 -4.928 10.875 1.00 87.06 82 GLU A N 1
ATOM 639 C CA . GLU A 1 82 ?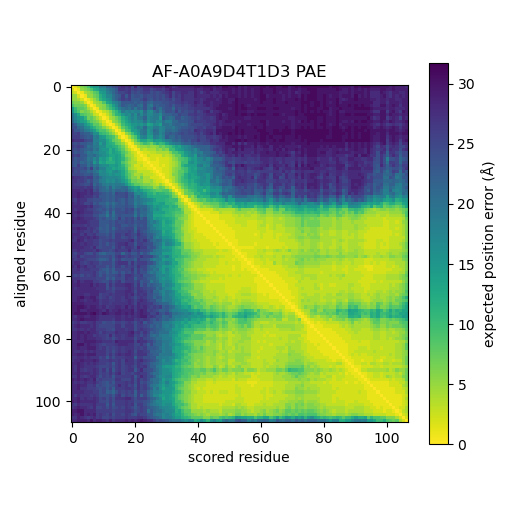 -9.074 -4.476 11.616 1.00 87.06 82 GLU A CA 1
ATOM 640 C C . GLU A 1 82 ? -7.974 -3.975 10.674 1.00 87.06 82 GLU A C 1
ATOM 642 O O . GLU A 1 82 ? -7.480 -2.866 10.874 1.00 87.06 82 GLU A O 1
ATOM 647 N N . MET A 1 83 ? -7.657 -4.720 9.609 1.00 83.56 83 MET A N 1
ATOM 648 C CA . MET A 1 83 ? -6.659 -4.303 8.615 1.00 83.56 83 MET A CA 1
ATOM 649 C C . MET A 1 83 ? -7.025 -2.981 7.938 1.00 83.56 83 MET A C 1
ATOM 651 O O . MET A 1 83 ? -6.173 -2.110 7.779 1.00 83.56 83 MET A O 1
ATOM 655 N N . ILE A 1 84 ? -8.294 -2.819 7.553 1.00 85.81 84 ILE A N 1
ATOM 656 C CA . ILE A 1 84 ? -8.781 -1.575 6.947 1.00 85.81 84 ILE A CA 1
ATOM 657 C C . ILE A 1 84 ? -8.631 -0.438 7.947 1.00 85.81 84 ILE A C 1
ATOM 659 O O . ILE A 1 84 ? -8.075 0.590 7.602 1.00 85.81 84 ILE A O 1
ATOM 663 N N . ARG A 1 85 ? -9.046 -0.627 9.202 1.00 86.94 85 ARG A N 1
ATOM 664 C CA . ARG A 1 85 ? -8.966 0.425 10.224 1.00 86.94 85 ARG A CA 1
ATOM 665 C C . ARG A 1 85 ? -7.532 0.845 10.557 1.00 86.94 85 ARG A C 1
ATOM 667 O O . ARG A 1 85 ? -7.324 1.956 11.031 1.00 86.94 85 ARG A O 1
ATOM 674 N N . GLU A 1 86 ? -6.563 -0.050 10.400 1.00 85.75 86 GLU A N 1
ATOM 675 C CA . GLU A 1 86 ? -5.146 0.267 10.599 1.00 85.75 86 GLU A CA 1
ATOM 676 C C . GLU A 1 86 ? -4.532 1.003 9.401 1.00 85.75 86 GLU A C 1
ATOM 678 O O . GLU A 1 86 ? -3.648 1.838 9.594 1.00 85.75 86 GLU A O 1
ATOM 683 N N . ALA A 1 87 ? -5.001 0.713 8.186 1.00 86.19 87 ALA A N 1
ATOM 684 C CA . ALA A 1 87 ? -4.493 1.310 6.954 1.00 86.19 87 ALA A CA 1
ATOM 685 C C . ALA A 1 87 ? -5.192 2.628 6.568 1.00 86.19 87 ALA A C 1
ATOM 687 O O . ALA A 1 87 ? -4.533 3.521 6.041 1.00 86.19 87 ALA A O 1
ATOM 688 N N . ASP A 1 88 ? -6.491 2.745 6.844 1.00 89.19 88 ASP A N 1
ATOM 689 C CA . ASP A 1 88 ? -7.365 3.885 6.542 1.00 89.19 88 ASP A CA 1
ATOM 690 C C . ASP A 1 88 ? -7.052 5.065 7.480 1.00 89.19 88 ASP A C 1
ATOM 692 O O . ASP A 1 88 ? -7.486 5.116 8.637 1.00 89.19 88 ASP A O 1
ATOM 696 N N . GLN A 1 89 ? -6.233 6.002 7.001 1.00 87.69 89 GLN A N 1
ATOM 697 C CA . GLN A 1 89 ? -5.794 7.166 7.773 1.00 87.69 89 GLN A CA 1
ATOM 698 C C . GLN A 1 89 ? -6.784 8.324 7.668 1.00 87.69 89 GLN A C 1
ATOM 700 O O . GLN A 1 89 ? -6.854 9.152 8.585 1.00 87.69 89 GLN A O 1
ATOM 705 N N . ASP A 1 90 ? -7.515 8.411 6.558 1.00 88.12 90 ASP A N 1
ATOM 706 C CA . ASP A 1 90 ? -8.471 9.485 6.300 1.00 88.12 90 ASP A CA 1
ATOM 707 C C . ASP A 1 90 ? -9.909 9.166 6.756 1.00 88.12 90 ASP A C 1
ATOM 709 O O . ASP A 1 90 ? -10.713 10.086 6.961 1.00 88.12 90 ASP A O 1
ATOM 713 N N . GLY A 1 91 ? -10.197 7.900 7.055 1.00 87.94 91 GLY A N 1
ATOM 714 C CA . GLY A 1 91 ? -11.457 7.404 7.591 1.00 87.94 91 GLY A CA 1
ATOM 715 C C . GLY A 1 91 ? -12.551 7.229 6.538 1.00 87.94 91 GLY A C 1
ATOM 716 O O . GLY A 1 91 ? -13.736 7.297 6.894 1.00 87.94 91 GLY A O 1
ATOM 717 N N . ASP A 1 92 ? -12.205 7.077 5.258 1.00 88.25 92 ASP A N 1
ATOM 718 C CA . ASP A 1 92 ? -13.169 6.924 4.164 1.00 88.25 92 ASP A CA 1
ATOM 719 C C . ASP A 1 92 ? -13.703 5.483 3.994 1.00 88.25 92 ASP A C 1
ATOM 721 O O . ASP A 1 92 ? -14.660 5.246 3.236 1.00 88.25 92 ASP A O 1
ATOM 725 N N . GLY A 1 93 ? -13.153 4.536 4.762 1.00 87.12 93 GLY A N 1
AT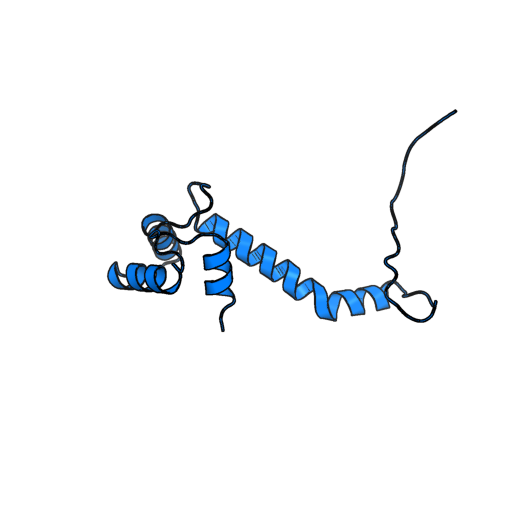OM 726 C CA . GLY A 1 93 ? -13.507 3.119 4.760 1.00 87.12 93 GLY A CA 1
ATOM 727 C C . GLY A 1 93 ? -12.908 2.327 3.597 1.00 87.12 93 GLY A C 1
ATOM 728 O O . GLY A 1 93 ? -13.390 1.227 3.292 1.00 87.12 93 GLY A O 1
ATOM 729 N N . ARG A 1 94 ? -11.908 2.878 2.910 1.00 89.56 94 ARG A N 1
ATOM 730 C CA . ARG A 1 94 ? -11.147 2.267 1.816 1.00 89.56 94 ARG A CA 1
ATOM 731 C C . ARG A 1 94 ? -9.663 2.551 2.032 1.00 89.56 94 ARG A C 1
ATOM 733 O O . ARG A 1 94 ? -9.277 3.242 2.958 1.00 89.56 94 ARG A O 1
ATOM 740 N N . ILE A 1 95 ? -8.827 1.945 1.195 1.00 91.06 95 ILE A N 1
ATOM 741 C CA . ILE A 1 95 ? -7.381 2.171 1.224 1.00 91.06 95 ILE A CA 1
ATOM 742 C C . ILE A 1 95 ? -6.981 2.768 -0.119 1.00 91.06 95 ILE A C 1
ATOM 744 O O . ILE A 1 95 ? -7.089 2.106 -1.157 1.00 91.06 95 ILE A O 1
ATOM 748 N N . ASN A 1 96 ? -6.522 4.013 -0.118 1.00 92.00 96 ASN A N 1
ATOM 749 C CA . ASN A 1 96 ? -5.950 4.642 -1.302 1.00 92.00 96 ASN A CA 1
ATOM 750 C C . ASN A 1 96 ? -4.493 4.184 -1.530 1.00 92.00 96 ASN A C 1
ATOM 752 O O . ASN A 1 96 ? -3.888 3.490 -0.711 1.00 92.00 96 ASN A O 1
ATOM 756 N N . TYR A 1 97 ? -3.903 4.548 -2.671 1.00 89.19 97 TYR A N 1
ATOM 757 C CA . TYR A 1 97 ? -2.538 4.123 -3.003 1.00 89.19 97 TYR A CA 1
ATOM 758 C C . TYR A 1 97 ? -1.487 4.566 -1.970 1.00 89.19 97 TYR A C 1
ATOM 760 O O . TYR A 1 97 ? -0.581 3.796 -1.657 1.00 89.19 97 TYR A O 1
ATOM 768 N N . GLU A 1 98 ? -1.587 5.785 -1.434 1.00 88.81 98 GLU A N 1
ATOM 769 C CA . GLU A 1 98 ? -0.619 6.298 -0.456 1.00 88.81 98 GLU A CA 1
ATOM 770 C C . GLU A 1 98 ? -0.731 5.553 0.878 1.00 88.81 98 GLU A C 1
ATOM 772 O O . GLU A 1 98 ? 0.283 5.175 1.465 1.00 88.81 98 GLU A O 1
ATOM 777 N N . GLU A 1 99 ? -1.952 5.269 1.322 1.00 89.88 99 GLU A N 1
ATOM 778 C CA . GLU A 1 99 ? -2.230 4.451 2.506 1.00 89.88 99 GLU A CA 1
ATOM 779 C C . GLU A 1 99 ? -1.733 3.018 2.336 1.00 89.88 99 GLU A C 1
ATOM 781 O O . GLU A 1 99 ? -1.110 2.470 3.244 1.00 89.88 99 GLU A O 1
ATOM 786 N N . PHE A 1 100 ? -1.912 2.433 1.151 1.00 87.00 100 PHE A N 1
ATOM 787 C CA . PHE A 1 100 ? -1.388 1.108 0.838 1.00 87.00 100 PHE A CA 1
ATOM 788 C C . PHE A 1 100 ? 0.143 1.083 0.866 1.00 87.00 100 PHE A C 1
ATOM 790 O O . PHE A 1 100 ? 0.734 0.197 1.477 1.00 87.00 100 PHE A O 1
ATOM 797 N N . VAL A 1 101 ? 0.808 2.069 0.254 1.00 86.19 101 VAL A N 1
ATOM 798 C CA . VAL A 1 101 ? 2.275 2.190 0.310 1.00 86.19 101 VAL A CA 1
ATOM 799 C C . VAL A 1 101 ? 2.731 2.326 1.757 1.00 86.19 101 VAL A C 1
ATOM 801 O O . VAL A 1 101 ? 3.651 1.621 2.170 1.00 86.19 101 VAL A O 1
ATOM 804 N N . ASN A 1 102 ? 2.080 3.179 2.548 1.00 84.94 102 ASN A N 1
ATOM 805 C CA . ASN A 1 102 ? 2.391 3.335 3.965 1.00 84.94 102 ASN A CA 1
ATOM 806 C C . ASN A 1 102 ? 2.203 2.014 4.722 1.00 84.94 102 ASN A C 1
ATOM 808 O O . ASN A 1 102 ? 3.091 1.628 5.468 1.00 84.94 102 ASN A O 1
ATOM 812 N N . MET A 1 103 ? 1.124 1.270 4.482 1.00 83.06 103 MET A N 1
ATOM 813 C CA . MET A 1 103 ? 0.882 -0.034 5.105 1.00 83.06 103 MET A CA 1
ATOM 814 C C . MET A 1 103 ? 1.980 -1.057 4.767 1.00 83.06 103 MET A C 1
ATOM 816 O O . MET A 1 103 ? 2.443 -1.773 5.650 1.00 83.06 103 MET A O 1
ATOM 820 N N . VAL A 1 104 ? 2.423 -1.129 3.507 1.00 77.25 104 VAL A N 1
ATOM 821 C CA . VAL A 1 104 ? 3.421 -2.120 3.058 1.00 77.25 104 VAL A CA 1
ATOM 822 C C . VAL A 1 104 ? 4.853 -1.716 3.435 1.00 77.25 104 VAL A C 1
ATOM 824 O O . VAL A 1 104 ? 5.715 -2.576 3.623 1.00 77.25 104 VAL A O 1
ATOM 827 N N . THR A 1 105 ? 5.131 -0.416 3.554 1.00 75.75 105 THR A N 1
ATOM 828 C CA . THR A 1 105 ? 6.478 0.104 3.854 1.00 75.75 105 THR A CA 1
ATOM 829 C C . THR A 1 105 ? 6.698 0.440 5.327 1.00 75.75 105 THR A C 1
ATOM 831 O O . THR A 1 105 ? 7.853 0.532 5.760 1.00 75.75 105 THR A O 1
ATOM 834 N N . SER A 1 106 ? 5.631 0.608 6.113 1.00 64.31 106 SER A N 1
ATOM 835 C CA . SER A 1 106 ? 5.733 0.887 7.542 1.00 64.31 106 SER A CA 1
ATOM 836 C C . SER A 1 106 ? 6.241 -0.357 8.271 1.00 64.31 106 SER A C 1
ATOM 838 O O . SER A 1 106 ? 5.550 -1.365 8.384 1.00 64.31 106 SER A O 1
ATOM 840 N N . LYS A 1 107 ? 7.494 -0.275 8.728 1.00 44.00 107 LYS A N 1
ATOM 841 C CA . LYS A 1 107 ? 8.145 -1.259 9.604 1.00 44.00 107 LYS A CA 1
ATOM 842 C C . LYS A 1 107 ? 7.576 -1.263 11.015 1.00 44.00 107 LYS A C 1
ATOM 844 O O . LYS A 1 107 ? 7.264 -0.159 11.514 1.00 44.00 107 LYS A O 1
#

pLDDT: mean 72.53, std 17.04, range [38.47, 92.0]

Solvent-accessible surface area (backbone atoms only — not comparable to full-atom values): 6767 Å² total; per-residue (Å²): 134,88,82,84,89,84,83,89,80,82,82,82,88,77,89,85,80,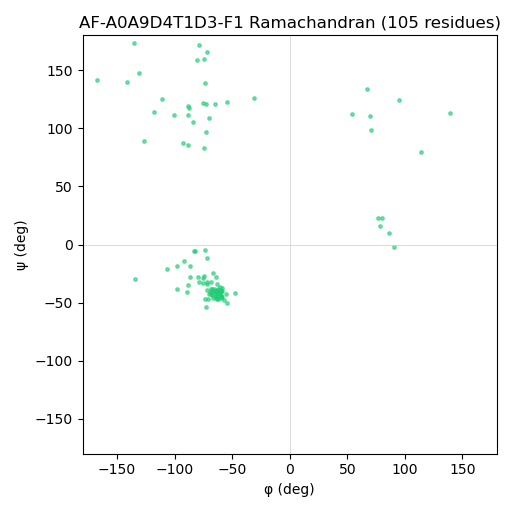96,75,84,78,47,74,73,55,46,50,55,54,45,74,69,68,54,56,71,54,56,52,47,56,50,50,52,52,53,51,48,54,63,34,23,76,87,68,82,65,45,32,39,68,69,35,48,52,51,43,38,49,71,74,69,44,81,73,51,73,67,56,52,52,50,52,47,62,74,36,29,83,87,70,82,75,40,32,42,63,69,35,47,50,47,58,75,66,60,126

Radius of gyration: 21.62 Å; Cα contacts (8 Å, |Δi|>4): 62; chains: 1; bounding box: 52×41×56 Å

Organism: Rhipicephalus sanguineus (NCBI:txid34632)

InterPro domains:
  IPR002048 EF-hand domain [PF13499] (42-104)
  IPR002048 EF-hand domain [PS50222] (39-74)
  IPR002048 EF-hand domain [PS50222] (75-107)
  IPR002048 EF-hand domain [SM00054] (43-71)
  IPR002048 EF-hand domain [SM00054] (79-107)
  IPR002048 EF-hand domain [cd00051] (43-105)
  IPR011992 EF-hand domain pair [SSF47473] (18-105)
  IPR018247 EF-Hand 1, calcium-binding site [PS00018] (52-64)
  IPR018247 EF-Hand 1, calcium-binding site [PS00018] (88-100)
  IPR050230 Calmodulin/Myosin light chain/Troponin C-like [PTHR23048] (18-106)

Mean predicted aligned error: 14.86 Å

Foldseek 3Di:
DDDDDDDDDDDDDDDDDDDDQDPVNVVVVCVPPPVVVVVVVVVLVVVQCQQCVVPPQWRALVSVCVSCVVVVHHDDSVRSQVLQVVLVPPPPRIHGSVSSCCSVVPD

Secondary structure (DSSP, 8-state):
--------------SS---PPPHHHHHHHHTTTTHHHHHHHHHHHHHHHHH-SS-SSEEEHHHHHHHHHHHT----HHHHHHHHHHH-SS-SSEEEHHHHHHHHH--